Protein AF-A0A1W6QDZ6-F1 (afdb_monomer)

Foldseek 3Di:
DDWDWDWDQDPVRDIDIDTDDDPVDQLLQAALPPRDGHDDDPPDQWDQDPPPRDIDGSVVSSVSSVVVVVVVVVVVVVD

pLDDT: mean 86.92, std 13.98, range [46.56, 98.31]

Organism: Moorena p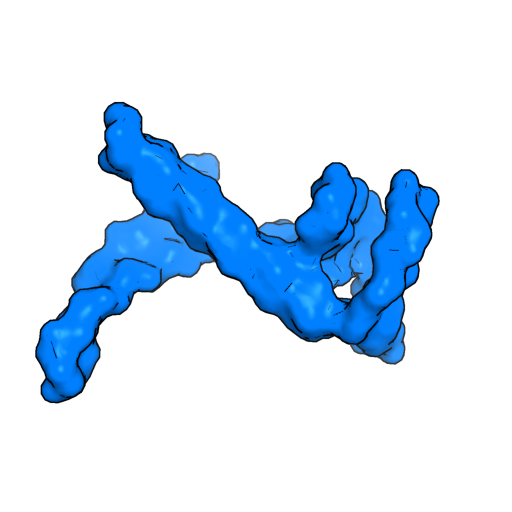roducens (strain JHB) (NCBI:txid1454205)

Secondary structure (DSSP, 8-state):
----EEEEE-TTS-EEEEEPPPTT--TTTB-TTT--B----TT--EEE-TTT--EEEHHHHHHHHHHHHHHHHHHTT--

Structure (mmCIF, N/CA/C/O backbone):
data_AF-A0A1W6QDZ6-F1
#
_entry.id   AF-A0A1W6QDZ6-F1
#
loop_
_atom_site.group_PDB
_atom_site.id
_atom_site.type_symbol
_atom_site.label_atom_id
_atom_site.label_alt_id
_atom_site.label_comp_id
_atom_site.label_asym_id
_atom_site.label_entity_id
_atom_site.label_seq_id
_atom_site.pdbx_PDB_ins_code
_atom_site.Cartn_x
_atom_site.Cartn_y
_atom_site.Cartn_z
_atom_site.occupancy
_atom_site.B_iso_or_equiv
_atom_site.auth_seq_id
_atom_site.auth_comp_id
_atom_site.auth_asym_id
_atom_site.auth_atom_id
_atom_site.pdbx_PDB_model_num
ATOM 1 N N . MET A 1 1 ? 4.211 14.771 -13.314 1.00 46.56 1 MET A N 1
ATOM 2 C CA . MET A 1 1 ? 4.511 13.369 -12.957 1.00 46.56 1 MET A CA 1
ATOM 3 C C . MET A 1 1 ? 5.386 12.773 -14.042 1.00 46.56 1 MET A C 1
ATOM 5 O O . MET A 1 1 ? 4.947 12.704 -15.179 1.00 46.56 1 MET A O 1
ATOM 9 N N . ARG A 1 2 ? 6.634 12.421 -13.730 1.00 52.03 2 ARG A N 1
ATOM 10 C CA . ARG A 1 2 ? 7.489 11.618 -14.612 1.00 52.03 2 ARG A CA 1
ATOM 11 C C . ARG A 1 2 ? 7.876 10.382 -13.820 1.00 52.03 2 ARG A C 1
ATOM 13 O O . ARG A 1 2 ? 8.581 10.505 -12.82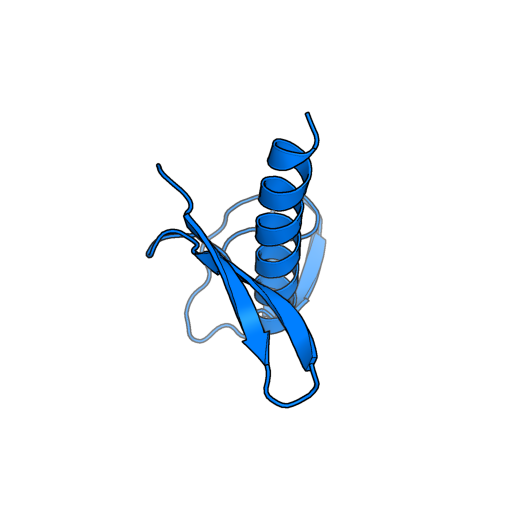5 1.00 52.03 2 ARG A O 1
ATOM 20 N N . PHE A 1 3 ? 7.365 9.231 -14.226 1.00 61.22 3 PHE A N 1
ATOM 21 C CA . PHE A 1 3 ? 7.788 7.953 -13.676 1.00 61.22 3 PHE A CA 1
ATOM 22 C C . PHE A 1 3 ? 9.035 7.515 -14.438 1.00 61.22 3 PHE A C 1
ATOM 24 O O . PHE A 1 3 ? 9.057 7.544 -15.669 1.00 61.22 3 PHE A O 1
ATOM 31 N N . VAL A 1 4 ? 10.098 7.192 -13.709 1.00 65.62 4 VAL A N 1
ATOM 32 C CA . VAL A 1 4 ? 11.361 6.745 -14.298 1.00 65.62 4 VAL A CA 1
ATOM 33 C C . VAL A 1 4 ? 11.363 5.226 -14.267 1.00 65.62 4 VAL A C 1
ATOM 35 O O . VAL A 1 4 ? 11.034 4.633 -13.238 1.00 65.62 4 VAL A O 1
ATOM 38 N N . VAL A 1 5 ? 11.719 4.608 -15.391 1.00 67.94 5 VAL A N 1
ATOM 39 C CA . VAL A 1 5 ? 11.936 3.165 -15.458 1.00 67.94 5 VAL A CA 1
ATOM 40 C C . VAL A 1 5 ? 13.349 2.895 -15.947 1.00 67.94 5 VAL A C 1
ATOM 42 O O . VAL A 1 5 ? 13.696 3.310 -17.055 1.00 67.94 5 VAL A O 1
ATOM 45 N N . ASN A 1 6 ? 14.135 2.201 -15.125 1.00 70.25 6 ASN A N 1
ATOM 46 C CA . ASN A 1 6 ? 15.541 1.890 -15.385 1.00 70.25 6 ASN A CA 1
ATOM 47 C C . ASN A 1 6 ? 15.744 0.374 -15.476 1.00 70.25 6 ASN A C 1
ATOM 49 O O . ASN A 1 6 ? 15.388 -0.354 -14.548 1.00 70.25 6 ASN A O 1
ATOM 53 N N . SER A 1 7 ? 16.362 -0.097 -16.556 1.00 74.25 7 SER A N 1
ATOM 54 C CA . SER A 1 7 ? 16.772 -1.497 -16.701 1.00 74.25 7 SER A CA 1
ATOM 55 C C . SER A 1 7 ? 18.089 -1.729 -15.958 1.00 74.25 7 SER A C 1
ATOM 57 O O . SER A 1 7 ? 19.063 -1.019 -16.199 1.00 74.25 7 SER A O 1
ATOM 59 N N . ASN A 1 8 ? 18.132 -2.716 -15.062 1.00 71.94 8 ASN A N 1
ATOM 60 C CA . ASN A 1 8 ? 19.348 -3.131 -14.362 1.00 71.94 8 ASN A CA 1
ATOM 61 C C . ASN A 1 8 ? 19.636 -4.610 -14.638 1.00 71.94 8 ASN A C 1
ATOM 63 O O . ASN A 1 8 ? 1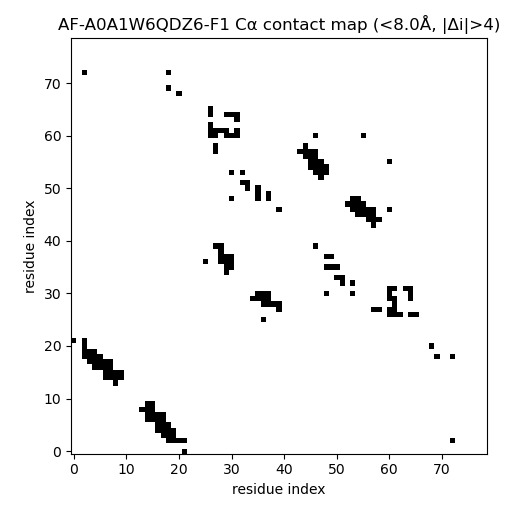8.723 -5.440 -14.653 1.00 71.94 8 ASN A O 1
ATOM 67 N N . ILE A 1 9 ? 20.913 -4.931 -14.855 1.00 72.69 9 ILE A N 1
ATOM 68 C CA . ILE A 1 9 ? 21.394 -6.307 -15.019 1.00 72.69 9 ILE A CA 1
ATOM 69 C C . ILE A 1 9 ? 21.788 -6.823 -13.634 1.00 72.69 9 ILE A C 1
ATOM 71 O O . ILE A 1 9 ? 22.689 -6.273 -13.003 1.00 72.69 9 ILE A O 1
ATOM 75 N N . ASN A 1 10 ? 21.111 -7.868 -13.156 1.00 73.12 10 ASN A N 1
ATOM 76 C CA . ASN A 1 10 ? 21.477 -8.528 -11.903 1.00 73.12 10 ASN A CA 1
ATOM 77 C C . ASN A 1 10 ? 22.664 -9.491 -12.112 1.00 73.12 10 ASN A C 1
ATOM 79 O O . ASN A 1 10 ? 22.844 -9.991 -13.224 1.00 73.12 10 ASN A O 1
ATOM 83 N N . PRO A 1 11 ? 23.432 -9.838 -11.057 1.00 71.62 11 PRO A N 1
ATOM 84 C CA . PRO A 1 11 ? 24.579 -10.757 -11.148 1.00 71.62 11 PRO A CA 1
ATOM 85 C C . PRO A 1 11 ? 24.252 -12.143 -11.733 1.00 71.62 11 PRO A C 1
ATOM 87 O O . PRO A 1 11 ? 25.136 -12.829 -12.232 1.00 71.62 11 PRO A O 1
ATOM 90 N N . SER A 1 12 ? 22.978 -12.547 -11.697 1.00 78.31 12 SER A N 1
ATOM 91 C CA . SER A 1 12 ? 22.439 -13.776 -12.293 1.00 78.31 12 SER A CA 1
ATOM 92 C C . SER A 1 12 ? 22.149 -13.680 -13.800 1.00 78.31 12 SER A C 1
ATOM 94 O O . SER A 1 12 ? 21.603 -14.621 -14.369 1.00 78.31 12 SER A O 1
ATOM 96 N N . GLY A 1 13 ? 22.440 -12.546 -14.447 1.00 76.12 13 GLY A N 1
ATOM 97 C CA . GLY A 1 13 ? 22.141 -12.305 -15.864 1.00 76.12 13 GLY A CA 1
ATOM 98 C C . GLY A 1 13 ? 20.664 -12.021 -16.164 1.00 76.12 13 GLY A C 1
ATOM 99 O O . GLY A 1 13 ? 20.275 -11.946 -17.326 1.00 76.12 13 GLY A O 1
ATOM 100 N N . THR A 1 14 ? 19.826 -11.848 -15.137 1.00 78.81 14 THR A N 1
ATOM 101 C CA . THR A 1 14 ? 18.412 -11.495 -15.302 1.00 78.81 14 THR A CA 1
ATOM 102 C C . THR A 1 14 ? 18.244 -9.983 -15.433 1.00 78.81 14 THR A C 1
ATOM 104 O O . THR A 1 14 ? 18.750 -9.211 -14.613 1.00 78.81 14 THR A O 1
ATOM 107 N N . VAL A 1 15 ? 17.504 -9.559 -16.460 1.00 79.31 15 VAL A N 1
ATOM 108 C CA . VAL A 1 15 ? 17.110 -8.157 -16.647 1.00 79.31 15 VAL A CA 1
ATOM 109 C C . VAL A 1 15 ? 15.915 -7.867 -15.747 1.00 79.31 15 VAL A C 1
ATOM 111 O O . VAL A 1 15 ? 14.900 -8.558 -15.816 1.00 79.31 15 VAL A O 1
ATOM 114 N N . ALA A 1 16 ? 16.037 -6.846 -14.903 1.00 80.50 16 ALA A N 1
ATOM 115 C CA . ALA A 1 16 ? 14.938 -6.332 -14.100 1.0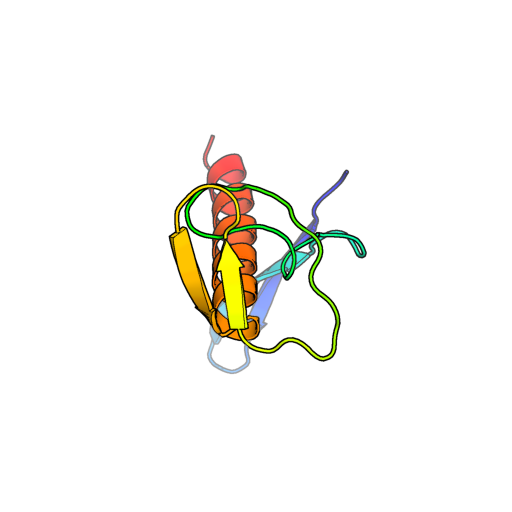0 80.50 16 ALA A CA 1
ATOM 116 C C . ALA A 1 16 ? 14.700 -4.857 -14.427 1.00 80.50 16 ALA A C 1
ATOM 118 O O . ALA A 1 16 ? 15.644 -4.076 -14.562 1.00 80.50 16 ALA A O 1
ATOM 119 N N . GLU A 1 17 ? 13.433 -4.469 -14.530 1.00 82.31 17 GLU A N 1
ATOM 120 C CA . GLU A 1 17 ? 13.039 -3.070 -14.663 1.00 82.31 17 GLU A CA 1
ATOM 121 C C . GLU A 1 17 ? 12.659 -2.506 -13.295 1.00 82.31 17 GLU A C 1
ATOM 123 O O . GLU A 1 17 ? 11.803 -3.045 -12.592 1.00 82.31 17 GLU A O 1
ATOM 128 N N . LEU A 1 18 ? 13.307 -1.408 -12.912 1.00 84.19 18 LEU A N 1
ATOM 129 C CA . LEU A 1 18 ? 12.967 -0.649 -11.716 1.00 84.19 18 LEU A CA 1
ATOM 130 C C . LEU A 1 18 ? 11.993 0.453 -12.086 1.00 84.19 18 LEU A C 1
ATOM 132 O O . LEU A 1 18 ? 12.333 1.309 -12.895 1.00 84.19 18 LEU A O 1
ATOM 136 N N . VAL A 1 19 ? 10.824 0.453 -11.454 1.00 86.19 19 VAL A N 1
ATOM 137 C CA . VAL A 1 19 ? 9.783 1.465 -11.638 1.00 86.19 19 VAL A CA 1
ATOM 138 C C . VAL A 1 19 ? 9.678 2.303 -10.368 1.00 86.19 19 VAL A C 1
ATOM 140 O O . VAL A 1 19 ? 9.416 1.768 -9.291 1.00 86.19 19 VAL A O 1
ATOM 143 N N . PHE A 1 20 ? 9.861 3.618 -10.487 1.00 87.25 20 PHE A N 1
ATOM 144 C CA . PHE A 1 20 ? 9.752 4.533 -9.349 1.00 87.25 20 PHE A CA 1
ATOM 145 C C . PHE A 1 20 ? 8.340 5.110 -9.239 1.00 87.25 20 PHE A C 1
ATOM 147 O O . PHE A 1 20 ? 7.866 5.772 -10.162 1.00 87.25 20 PHE A O 1
ATOM 154 N N . ALA A 1 21 ? 7.686 4.882 -8.099 1.00 87.88 21 ALA A N 1
ATOM 155 C CA . ALA A 1 21 ? 6.445 5.559 -7.731 1.00 87.88 21 ALA A CA 1
ATOM 156 C C . ALA A 1 21 ? 6.731 6.914 -7.064 1.00 87.88 21 ALA A C 1
ATOM 158 O O . ALA A 1 21 ? 7.803 7.123 -6.495 1.00 87.88 21 ALA A O 1
ATOM 159 N N . ASP A 1 22 ? 5.760 7.828 -7.115 1.00 88.50 22 ASP A N 1
ATOM 160 C CA . ASP A 1 22 ? 5.836 9.084 -6.363 1.00 88.50 22 ASP A CA 1
ATOM 161 C C . ASP A 1 22 ? 5.876 8.816 -4.848 1.00 88.50 22 ASP A C 1
ATOM 163 O O . ASP A 1 22 ? 5.268 7.859 -4.360 1.00 88.50 22 ASP A O 1
ATOM 167 N N . ARG A 1 23 ? 6.560 9.687 -4.093 1.00 88.00 23 ARG A N 1
ATOM 168 C CA . ARG A 1 23 ? 6.689 9.577 -2.631 1.00 88.00 23 ARG A CA 1
ATOM 169 C C . ARG A 1 23 ? 5.335 9.472 -1.923 1.00 88.00 23 ARG A C 1
ATOM 171 O O . ARG A 1 23 ? 5.249 8.817 -0.887 1.00 88.00 23 ARG A O 1
ATOM 178 N N . PHE A 1 24 ? 4.303 10.121 -2.452 1.00 90.19 24 PHE A N 1
ATOM 179 C CA . PHE A 1 24 ? 2.968 10.167 -1.862 1.00 90.19 24 PHE A CA 1
ATOM 180 C C . PHE A 1 24 ? 1.977 9.223 -2.549 1.00 90.19 24 PHE A C 1
ATOM 182 O O . PHE A 1 24 ? 0.768 9.393 -2.397 1.00 90.19 24 PHE A O 1
ATOM 189 N N . TYR A 1 25 ? 2.462 8.212 -3.280 1.00 92.38 25 TYR A N 1
ATOM 190 C CA . TYR A 1 25 ? 1.606 7.181 -3.857 1.00 92.38 25 TYR A CA 1
ATOM 191 C C . TYR A 1 25 ? 0.814 6.448 -2.751 1.00 92.38 25 TYR A C 1
ATOM 193 O O . TYR A 1 25 ? 1.422 5.824 -1.875 1.00 92.38 25 TYR A O 1
ATOM 201 N N . PRO A 1 26 ? -0.533 6.494 -2.759 1.00 95.69 26 PRO A N 1
ATOM 202 C CA . PRO A 1 26 ? -1.363 6.016 -1.653 1.00 95.69 26 PRO A CA 1
ATOM 203 C C . PRO A 1 26 ? -1.558 4.487 -1.669 1.00 95.69 26 PRO A C 1
ATOM 205 O O . PRO A 1 26 ? -2.684 3.994 -1.604 1.00 95.69 26 PRO A O 1
ATOM 208 N N . SER A 1 27 ? -0.476 3.709 -1.737 1.00 96.06 27 SER A N 1
ATOM 209 C CA . SER A 1 27 ? -0.531 2.245 -1.889 1.00 96.06 27 SER A CA 1
ATOM 210 C C . SER A 1 27 ? -1.273 1.534 -0.753 1.00 96.06 27 SER A C 1
ATOM 212 O O . SER A 1 27 ? -2.019 0.598 -1.012 1.00 96.06 27 SER A O 1
ATOM 214 N N . THR A 1 28 ? -1.120 1.987 0.493 1.00 96.75 28 THR A N 1
ATOM 215 C CA . THR A 1 28 ? -1.792 1.405 1.671 1.00 96.75 28 THR A CA 1
ATOM 216 C C . THR A 1 28 ? -3.230 1.880 1.856 1.00 96.75 28 THR A C 1
ATOM 218 O O . THR A 1 28 ? -3.966 1.284 2.634 1.00 96.75 28 THR A O 1
ATOM 221 N N . LYS A 1 29 ? -3.619 2.954 1.164 1.00 97.56 29 LYS A N 1
ATOM 222 C CA . LYS A 1 29 ? -4.931 3.606 1.281 1.00 97.56 29 LYS A CA 1
ATOM 223 C C . LYS A 1 29 ? -5.875 3.269 0.129 1.00 97.56 29 LYS A C 1
ATOM 225 O O . LYS A 1 29 ? -7.078 3.453 0.259 1.00 97.56 29 LYS A O 1
ATOM 230 N N . THR A 1 30 ? -5.330 2.811 -0.995 1.00 98.12 30 THR A N 1
ATOM 231 C CA . THR A 1 30 ? -6.091 2.455 -2.198 1.00 98.12 30 THR A CA 1
ATOM 232 C C . THR A 1 30 ? -6.570 1.012 -2.096 1.00 98.12 30 THR A C 1
ATOM 234 O O . THR A 1 30 ? -5.791 0.131 -1.748 1.00 98.12 30 THR A O 1
ATOM 237 N N . CYS A 1 31 ? -7.822 0.726 -2.423 1.00 98.31 31 CYS A N 1
ATOM 238 C CA . CYS A 1 31 ? -8.322 -0.636 -2.517 1.00 98.31 31 CYS A CA 1
ATOM 239 C C . CYS A 1 31 ? -7.813 -1.285 -3.805 1.00 98.31 31 CYS A C 1
ATOM 241 O O . CYS A 1 31 ? -8.091 -0.805 -4.902 1.00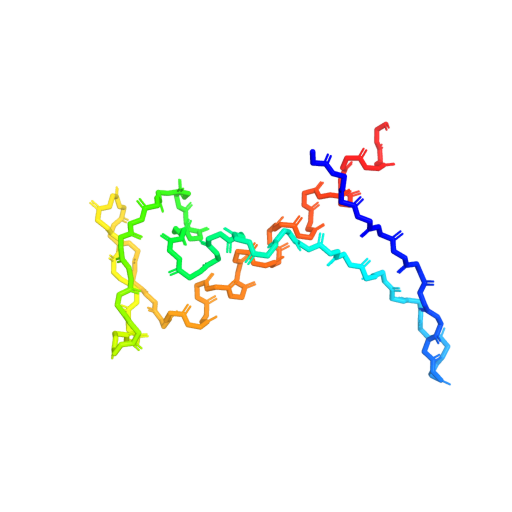 98.31 31 CYS A O 1
ATOM 243 N N . SER A 1 32 ? -7.107 -2.405 -3.678 1.00 98.00 32 SER A N 1
ATOM 244 C CA . SER A 1 32 ? -6.590 -3.159 -4.828 1.00 98.00 32 SER A CA 1
ATOM 245 C C . SER A 1 32 ? -7.673 -3.843 -5.673 1.00 98.00 32 SER A C 1
ATOM 247 O O . SER A 1 32 ? -7.391 -4.237 -6.804 1.00 98.00 32 SER A O 1
ATOM 249 N N . SER A 1 33 ? -8.900 -3.956 -5.152 1.00 97.81 33 SER A N 1
ATOM 250 C CA . SER A 1 33 ? -10.052 -4.525 -5.860 1.00 97.81 33 SER A CA 1
ATOM 251 C C . SER A 1 33 ? -10.794 -3.479 -6.703 1.00 97.81 33 SER A C 1
ATOM 253 O O . SER A 1 33 ? -10.997 -3.680 -7.898 1.00 97.81 33 SER A O 1
ATOM 255 N N . CYS A 1 34 ? -11.163 -2.338 -6.106 1.00 97.50 34 CYS A N 1
ATOM 256 C CA . CYS A 1 34 ? -12.035 -1.344 -6.749 1.00 97.50 34 CYS A CA 1
ATOM 257 C C . CYS A 1 34 ? -11.395 0.035 -6.987 1.00 97.50 34 CYS A C 1
ATOM 259 O O . CYS A 1 34 ? -11.995 0.877 -7.649 1.00 97.50 34 CYS A O 1
ATOM 261 N N . GLY A 1 35 ? -10.202 0.299 -6.445 1.00 97.06 35 GLY A N 1
ATOM 262 C CA . GLY A 1 35 ? -9.511 1.587 -6.571 1.00 97.06 35 GLY A CA 1
ATOM 263 C C . GLY A 1 35 ? -9.980 2.689 -5.611 1.00 97.06 35 GLY A C 1
ATOM 264 O O . GLY A 1 35 ? -9.428 3.786 -5.649 1.00 97.06 35 GLY A O 1
ATOM 265 N N . HIS A 1 36 ? -10.958 2.426 -4.736 1.00 98.00 36 HIS A N 1
ATOM 266 C CA . HIS A 1 36 ? -11.394 3.387 -3.717 1.00 98.00 36 HIS A CA 1
ATOM 267 C C . HIS A 1 36 ? -10.243 3.767 -2.772 1.00 98.00 36 HIS A C 1
ATOM 269 O O . HIS A 1 36 ? -9.481 2.898 -2.356 1.00 98.00 36 HIS A O 1
ATOM 275 N N . VAL A 1 37 ? -10.115 5.048 -2.418 1.00 97.75 37 VAL A N 1
ATOM 276 C CA . VAL A 1 37 ? -9.079 5.537 -1.498 1.00 97.75 37 VAL A CA 1
ATOM 277 C C . VAL A 1 37 ? -9.724 5.940 -0.181 1.00 97.75 37 VAL A C 1
ATOM 279 O O . VAL A 1 37 ? -10.547 6.850 -0.157 1.00 97.75 37 VAL A O 1
ATOM 282 N N . GLN A 1 38 ? -9.284 5.316 0.907 1.00 97.25 38 GLN A N 1
ATOM 283 C CA . GLN A 1 38 ? -9.790 5.559 2.258 1.00 97.25 38 GLN A CA 1
ATOM 284 C C . GLN A 1 38 ? -8.658 5.878 3.240 1.00 97.25 38 GLN A C 1
ATOM 286 O O . GLN A 1 38 ? -7.469 5.798 2.911 1.00 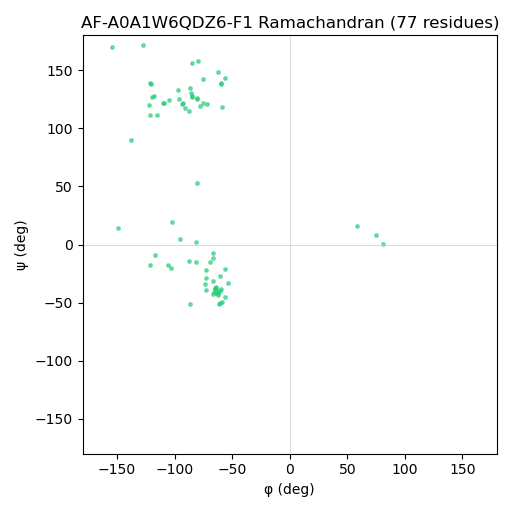97.25 38 GLN A O 1
ATOM 291 N N . GLN A 1 39 ? -9.002 6.277 4.464 1.00 96.88 39 GLN A N 1
ATOM 292 C CA . GLN A 1 39 ? -7.986 6.448 5.500 1.00 96.88 39 GLN A CA 1
ATOM 293 C C . GLN A 1 39 ? -7.529 5.091 6.028 1.00 96.88 39 GLN A C 1
ATOM 295 O O . GLN A 1 39 ? -8.316 4.168 6.174 1.00 96.88 39 GLN A O 1
ATOM 300 N N . MET A 1 40 ? -6.232 4.990 6.316 1.00 95.94 40 MET A N 1
ATOM 301 C CA . MET A 1 40 ? -5.619 3.769 6.830 1.00 95.94 40 MET A CA 1
ATOM 302 C C . MET A 1 40 ? -4.631 4.130 7.947 1.00 95.94 40 MET A C 1
ATOM 304 O O . MET A 1 40 ? -3.464 4.435 7.666 1.00 95.94 40 MET A O 1
ATOM 308 N N . PRO A 1 41 ? -5.083 4.189 9.211 1.00 95.44 41 PRO A N 1
ATOM 309 C CA . PRO A 1 41 ? -4.220 4.415 10.364 1.00 95.44 41 PRO A CA 1
ATOM 310 C C . PRO A 1 41 ? -3.091 3.381 10.457 1.00 95.44 41 PRO A C 1
ATOM 312 O O . PRO A 1 41 ? -3.281 2.193 10.216 1.00 95.44 41 PRO A O 1
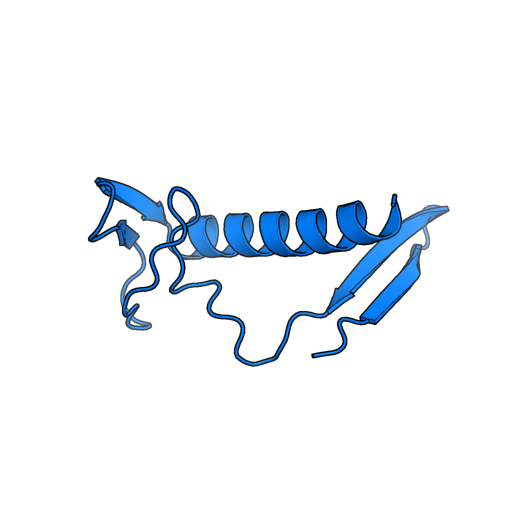ATOM 315 N N . LEU A 1 42 ? -1.898 3.810 10.884 1.00 92.06 42 LEU A N 1
ATOM 316 C CA . LEU A 1 42 ? -0.713 2.934 10.930 1.00 92.06 42 LEU A CA 1
ATOM 317 C C . LEU A 1 42 ? -0.874 1.714 11.852 1.00 92.06 42 LEU A C 1
ATOM 319 O O . LEU A 1 42 ? -0.233 0.688 11.618 1.00 92.06 42 LEU A O 1
ATOM 323 N N . LYS A 1 43 ? -1.725 1.824 12.878 1.00 95.75 43 LYS A N 1
ATOM 324 C CA . LYS A 1 43 ? -2.043 0.739 13.817 1.00 95.75 43 LYS A CA 1
ATOM 325 C C . LYS A 1 43 ? -2.928 -0.350 13.204 1.00 95.75 43 LYS A C 1
ATOM 327 O O . LYS A 1 43 ? -2.952 -1.466 13.710 1.00 95.75 43 LYS A O 1
ATOM 332 N N . GLU A 1 44 ? -3.654 -0.035 12.138 1.00 95.31 44 GLU A N 1
ATOM 333 C CA . GLU A 1 44 ? -4.571 -0.973 11.507 1.00 95.31 44 GLU A CA 1
ATOM 334 C C . GLU A 1 44 ? -3.803 -1.854 10.524 1.00 95.31 44 GLU A C 1
ATOM 336 O O . GLU A 1 44 ? -3.034 -1.377 9.683 1.00 95.31 44 GLU A O 1
ATOM 341 N N . ARG A 1 45 ? -3.964 -3.167 10.690 1.00 97.19 45 ARG A N 1
ATOM 342 C CA . ARG A 1 45 ? -3.262 -4.203 9.919 1.00 97.19 45 ARG A CA 1
ATOM 343 C C . ARG A 1 45 ? -4.169 -4.881 8.896 1.00 97.19 45 ARG A C 1
ATOM 345 O O . ARG A 1 45 ? -3.662 -5.484 7.960 1.00 97.19 45 ARG A O 1
ATOM 352 N N . VAL A 1 46 ? -5.483 -4.745 9.050 1.00 97.94 46 VAL A N 1
ATOM 353 C CA . VAL A 1 46 ? -6.492 -5.254 8.119 1.00 97.94 46 VAL A CA 1
ATOM 354 C C . VAL A 1 46 ? -7.037 -4.075 7.332 1.00 97.94 46 VAL A C 1
ATOM 356 O O . VAL A 1 46 ? -7.470 -3.095 7.925 1.00 97.94 46 VAL A O 1
ATOM 359 N N . PHE A 1 47 ? -6.969 -4.162 6.011 1.00 98.12 47 PHE A N 1
ATOM 360 C CA . PHE A 1 47 ? -7.642 -3.251 5.102 1.00 98.12 47 PHE A CA 1
ATOM 361 C C . PHE A 1 47 ? -9.050 -3.789 4.851 1.00 98.12 47 PHE A C 1
ATOM 363 O O . PHE A 1 47 ? -9.183 -4.871 4.282 1.00 98.12 47 PHE A O 1
ATOM 370 N N . ASP A 1 48 ? -10.067 -3.050 5.282 1.00 98.12 48 ASP A N 1
ATOM 371 C CA . ASP A 1 48 ? -11.484 -3.347 5.056 1.00 98.12 48 ASP A CA 1
ATOM 372 C C . ASP A 1 48 ? -12.076 -2.240 4.181 1.00 98.12 48 ASP A C 1
ATOM 374 O O . ASP A 1 48 ? -12.095 -1.074 4.579 1.00 98.12 48 ASP A O 1
ATOM 378 N N . CYS A 1 49 ? -12.440 -2.572 2.944 1.00 98.12 49 CYS A N 1
ATOM 379 C CA . CYS A 1 49 ? -12.806 -1.573 1.955 1.00 98.12 49 CYS A CA 1
ATOM 380 C C . CYS A 1 49 ? -14.220 -1.026 2.167 1.00 98.12 49 CYS A C 1
ATOM 382 O O . CYS A 1 49 ? -15.196 -1.732 1.931 1.00 98.12 49 CYS A O 1
ATOM 384 N N . GLU A 1 50 ? -14.326 0.285 2.394 1.00 97.44 50 GLU A N 1
ATOM 385 C CA . GLU A 1 50 ? -15.599 1.000 2.605 1.00 97.44 50 GLU A CA 1
ATOM 386 C C . GLU A 1 50 ? -16.525 1.036 1.365 1.00 97.44 50 GLU A C 1
ATOM 388 O O . GLU A 1 50 ? -17.655 1.513 1.446 1.00 97.44 50 GLU A O 1
ATOM 393 N N . ALA A 1 51 ? -16.055 0.561 0.203 1.00 98.06 51 ALA A N 1
ATOM 394 C CA . ALA A 1 51 ? -16.757 0.683 -1.079 1.00 98.06 51 ALA A CA 1
ATOM 395 C C . ALA A 1 51 ? -17.083 -0.644 -1.786 1.00 98.06 51 ALA A C 1
ATOM 397 O O . ALA A 1 51 ? -17.870 -0.633 -2.731 1.00 98.06 51 ALA A O 1
ATOM 398 N N . CYS A 1 52 ? -16.442 -1.763 -1.428 1.0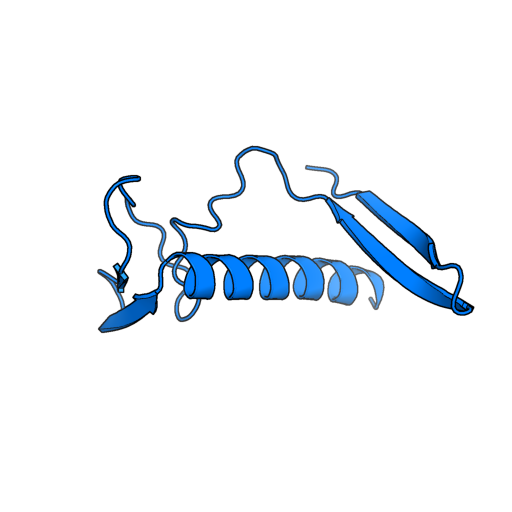0 97.31 52 CYS A N 1
ATOM 399 C CA . CYS A 1 52 ? -16.633 -3.032 -2.153 1.00 97.31 52 CYS A CA 1
ATOM 400 C C . CYS A 1 52 ? -16.480 -4.298 -1.299 1.00 97.31 52 CYS A C 1
ATOM 402 O O . CYS A 1 52 ? -16.299 -5.377 -1.862 1.00 97.31 52 CYS A O 1
ATOM 404 N N . ASP A 1 53 ? -16.483 -4.162 0.030 1.00 96.00 53 ASP A N 1
ATOM 405 C CA . ASP A 1 53 ? -16.387 -5.271 0.994 1.00 96.00 53 ASP A CA 1
ATOM 406 C C . ASP A 1 53 ? -15.116 -6.137 0.856 1.00 96.00 53 ASP A C 1
ATOM 408 O O . ASP A 1 53 ? -15.028 -7.254 1.368 1.00 96.00 53 ASP A O 1
ATOM 412 N N . TYR A 1 54 ? -14.097 -5.640 0.146 1.00 98.06 54 TYR A N 1
ATOM 413 C CA . TYR A 1 54 ? -12.803 -6.304 0.044 1.00 98.06 54 TYR A CA 1
ATOM 414 C C . TYR A 1 54 ? -12.044 -6.199 1.368 1.00 98.06 54 TYR A C 1
ATOM 416 O O . TYR A 1 54 ? -11.704 -5.097 1.800 1.00 98.06 54 TYR A O 1
ATOM 424 N N . ILE A 1 55 ? -11.711 -7.351 1.952 1.00 98.12 55 ILE A N 1
ATOM 425 C CA . ILE A 1 55 ? -10.964 -7.455 3.207 1.00 98.12 55 ILE A CA 1
ATOM 426 C C . ILE A 1 55 ? -9.658 -8.213 2.963 1.00 98.12 55 ILE A C 1
ATOM 428 O O . ILE A 1 55 ? -9.661 -9.329 2.441 1.00 98.12 55 ILE A O 1
ATOM 432 N N . ALA A 1 56 ? -8.532 -7.627 3.366 1.00 97.94 56 ALA A N 1
ATOM 433 C CA . ALA A 1 56 ? -7.220 -8.268 3.289 1.00 97.94 56 ALA A CA 1
ATOM 434 C C . ALA A 1 56 ? -6.245 -7.714 4.335 1.00 97.94 56 ALA A C 1
ATOM 436 O O . ALA A 1 56 ? -6.489 -6.682 4.952 1.00 97.94 56 ALA A O 1
ATOM 437 N N . ASP A 1 57 ? -5.089 -8.359 4.501 1.00 98.25 57 ASP A N 1
ATOM 438 C CA . ASP A 1 57 ? -3.962 -7.715 5.182 1.00 98.25 57 ASP A CA 1
ATOM 439 C C . ASP A 1 57 ? -3.550 -6.437 4.420 1.00 98.25 57 ASP A C 1
ATOM 441 O O . ASP A 1 57 ? -3.515 -6.394 3.184 1.00 98.25 57 ASP A O 1
ATOM 445 N N . ARG A 1 58 ? -3.250 -5.370 5.162 1.00 97.81 58 ARG A N 1
ATOM 446 C CA . ARG A 1 58 ? -2.898 -4.057 4.611 1.00 97.81 58 ARG A CA 1
ATOM 447 C C . ARG A 1 58 ? -1.651 -4.112 3.732 1.00 97.81 58 ARG A C 1
ATOM 449 O O . ARG A 1 58 ? -1.606 -3.438 2.701 1.00 97.81 58 ARG A O 1
ATOM 456 N N . ASP A 1 59 ? -0.644 -4.880 4.137 1.00 97.25 59 ASP A N 1
ATOM 457 C CA . ASP A 1 59 ? 0.620 -4.989 3.415 1.00 97.25 59 ASP A CA 1
ATOM 458 C C . ASP A 1 59 ? 0.408 -5.824 2.132 1.00 97.25 59 ASP A C 1
ATOM 460 O O . ASP A 1 59 ? 0.948 -5.479 1.075 1.00 97.25 59 ASP A O 1
ATOM 464 N N . LEU A 1 60 ? -0.483 -6.830 2.166 1.00 98.12 60 LEU A N 1
ATOM 465 C CA . LEU A 1 60 ? -0.951 -7.532 0.962 1.00 98.12 60 LEU A CA 1
ATOM 466 C C . LEU A 1 60 ? -1.664 -6.574 -0.007 1.00 98.12 60 LEU A C 1
ATOM 468 O O . LEU A 1 60 ? -1.282 -6.506 -1.177 1.00 98.12 60 LEU A O 1
ATOM 472 N N . ASN A 1 61 ? -2.637 -5.790 0.464 1.00 98.12 61 ASN A N 1
ATOM 473 C CA . ASN A 1 61 ? -3.330 -4.794 -0.360 1.00 98.12 61 ASN A CA 1
ATOM 474 C C . ASN A 1 61 ? -2.343 -3.795 -1.002 1.00 98.12 61 ASN A C 1
ATOM 476 O O . ASN A 1 61 ? -2.383 -3.555 -2.211 1.00 98.12 61 ASN A O 1
ATOM 480 N N . ALA A 1 62 ? -1.385 -3.285 -0.222 1.00 97.50 62 ALA A N 1
ATOM 481 C CA . ALA A 1 62 ? -0.356 -2.376 -0.718 1.00 97.50 62 ALA A CA 1
ATOM 482 C C . ALA A 1 62 ? 0.554 -3.019 -1.780 1.00 97.50 62 ALA A C 1
ATOM 484 O O . ALA A 1 62 ? 0.886 -2.371 -2.776 1.00 97.50 62 ALA A O 1
ATOM 485 N N . SER A 1 63 ? 0.925 -4.294 -1.613 1.00 97.75 63 SER A N 1
ATOM 486 C CA . SER A 1 63 ? 1.742 -5.028 -2.589 1.00 97.75 63 SER A CA 1
ATOM 487 C C . SER A 1 63 ? 1.021 -5.231 -3.928 1.00 97.75 63 SER A C 1
ATOM 489 O O . SER A 1 63 ? 1.627 -5.081 -4.993 1.00 97.75 63 SER A O 1
ATOM 491 N N . LEU A 1 64 ? -0.293 -5.483 -3.893 1.00 97.69 64 LEU A N 1
ATOM 492 C CA . LEU A 1 64 ? -1.126 -5.594 -5.090 1.00 97.69 64 LEU A CA 1
ATOM 493 C C . LEU A 1 64 ? -1.217 -4.252 -5.820 1.00 97.69 64 LEU A C 1
ATOM 495 O O . LEU A 1 64 ? -1.071 -4.207 -7.042 1.00 97.69 64 LEU A O 1
ATOM 499 N N . ASN A 1 65 ? -1.357 -3.148 -5.084 1.00 97.06 65 ASN A N 1
ATOM 500 C CA . ASN A 1 65 ? -1.324 -1.807 -5.666 1.00 97.06 65 ASN A CA 1
ATOM 501 C C . ASN A 1 65 ? 0.037 -1.462 -6.277 1.00 97.06 65 ASN A C 1
ATOM 503 O O . ASN A 1 65 ? 0.085 -0.843 -7.340 1.00 97.06 65 ASN A O 1
ATOM 507 N N . ALA A 1 66 ? 1.146 -1.869 -5.653 1.00 94.88 66 ALA A N 1
ATOM 508 C CA . ALA A 1 66 ? 2.485 -1.691 -6.217 1.00 94.88 66 ALA A CA 1
ATOM 509 C C . ALA A 1 66 ? 2.667 -2.498 -7.516 1.00 94.88 66 ALA A C 1
ATOM 511 O O . ALA A 1 66 ? 3.184 -1.976 -8.504 1.00 94.88 66 ALA A O 1
ATOM 512 N N . ARG A 1 67 ? 2.173 -3.744 -7.552 1.00 94.44 67 ARG A N 1
ATOM 513 C CA . ARG A 1 67 ? 2.161 -4.591 -8.757 1.00 94.44 67 ARG A CA 1
ATOM 514 C C . ARG A 1 67 ? 1.312 -3.992 -9.880 1.00 94.44 67 ARG A C 1
ATOM 516 O O . ARG A 1 67 ? 1.700 -4.043 -11.044 1.00 94.44 67 ARG A O 1
ATOM 523 N N . THR A 1 68 ? 0.135 -3.465 -9.558 1.00 93.25 68 THR A N 1
ATOM 524 C CA . THR A 1 68 ? -0.746 -2.841 -10.555 1.00 93.25 68 THR A CA 1
ATOM 525 C C . THR A 1 68 ? -0.120 -1.568 -11.113 1.00 93.25 68 THR A C 1
ATOM 527 O O . THR A 1 68 ? -0.126 -1.381 -12.329 1.00 93.25 68 THR A O 1
ATOM 530 N N . PHE A 1 69 ? 0.484 -0.748 -10.251 1.00 91.38 69 PHE A N 1
ATOM 531 C CA . PHE A 1 69 ? 1.204 0.458 -10.646 1.00 91.38 69 PHE A CA 1
ATOM 532 C C . PHE A 1 69 ? 2.353 0.158 -11.615 1.00 91.38 69 PHE A C 1
ATOM 534 O O . PHE A 1 69 ? 2.429 0.762 -12.685 1.00 91.38 69 PHE A O 1
ATOM 541 N N . SER A 1 70 ? 3.207 -0.822 -11.291 1.00 89.62 70 SER A N 1
ATOM 542 C CA . SER A 1 70 ? 4.300 -1.216 -12.186 1.00 89.62 70 SER A CA 1
ATOM 543 C C . SER A 1 70 ? 3.777 -1.760 -13.515 1.00 89.62 70 SER A C 1
ATOM 545 O O . SER A 1 70 ? 4.269 -1.378 -14.573 1.00 89.62 70 SER A O 1
ATOM 547 N N . ARG A 1 71 ? 2.721 -2.583 -13.492 1.00 87.81 71 ARG A N 1
ATOM 548 C CA . ARG A 1 71 ? 2.111 -3.133 -14.710 1.00 87.81 71 ARG A CA 1
ATOM 549 C C . ARG A 1 71 ? 1.500 -2.061 -15.617 1.00 87.81 71 ARG A C 1
ATOM 551 O O . ARG A 1 71 ? 1.567 -2.225 -16.832 1.00 87.81 71 ARG A O 1
ATOM 558 N N . GLY A 1 72 ? 0.896 -1.010 -15.059 1.00 84.88 72 GLY A N 1
ATOM 559 C CA . GLY A 1 72 ? 0.342 0.104 -15.839 1.00 84.88 72 GLY A CA 1
ATOM 560 C C . GLY A 1 72 ? 1.422 0.807 -16.659 1.00 84.88 72 GLY A C 1
ATOM 561 O O . GLY A 1 72 ? 1.320 0.888 -17.877 1.00 84.88 72 GLY A O 1
ATOM 562 N N . LEU A 1 73 ? 2.527 1.171 -16.010 1.00 77.12 73 LEU A N 1
ATOM 563 C CA . LEU A 1 73 ? 3.634 1.879 -16.661 1.00 77.12 73 LEU A CA 1
ATOM 564 C C . LEU A 1 73 ? 4.372 1.039 -17.711 1.00 77.12 73 LEU A C 1
ATOM 566 O O . LEU A 1 73 ? 4.861 1.581 -18.701 1.00 77.12 73 LEU A O 1
ATOM 570 N N . LEU A 1 74 ? 4.449 -0.281 -17.519 1.00 67.75 74 LEU A N 1
ATOM 571 C CA . LEU A 1 74 ? 5.021 -1.187 -18.520 1.00 67.75 74 LEU A CA 1
ATOM 572 C C . LEU A 1 74 ? 4.101 -1.375 -19.735 1.00 67.75 74 LEU A C 1
ATOM 574 O O . LEU A 1 74 ? 4.594 -1.605 -20.835 1.00 67.75 74 LEU A O 1
ATOM 578 N N . ARG A 1 75 ? 2.777 -1.264 -19.562 1.00 66.19 75 ARG A N 1
ATOM 579 C CA . ARG A 1 75 ? 1.821 -1.304 -20.680 1.00 66.19 75 ARG A CA 1
ATOM 580 C C . ARG A 1 75 ? 1.857 -0.029 -21.515 1.00 66.19 75 ARG A C 1
ATOM 582 O O . ARG A 1 75 ? 1.835 -0.137 -22.734 1.00 66.19 75 ARG A O 1
ATOM 589 N N . ASP A 1 76 ? 2.002 1.133 -20.884 1.00 61.38 76 ASP A N 1
ATOM 590 C CA . ASP A 1 76 ? 2.076 2.429 -21.578 1.00 61.38 76 ASP A CA 1
ATOM 591 C C . ASP A 1 76 ? 3.348 2.590 -22.441 1.00 61.38 76 ASP A C 1
ATOM 593 O O . ASP A 1 76 ? 3.445 3.510 -23.246 1.00 61.38 76 ASP A O 1
ATOM 597 N N . ARG A 1 77 ? 4.340 1.699 -22.292 1.00 57.66 77 ARG A N 1
ATOM 598 C CA . ARG A 1 77 ? 5.531 1.609 -23.162 1.00 57.66 77 ARG A CA 1
ATOM 599 C C . ARG A 1 77 ? 5.341 0.733 -24.400 1.00 57.66 77 ARG A C 1
ATOM 601 O O . ARG A 1 77 ? 6.202 0.745 -25.275 1.00 57.66 77 ARG A O 1
ATOM 608 N N . LEU A 1 78 ? 4.286 -0.077 -24.437 1.00 57.12 78 LEU A N 1
ATOM 609 C CA . LEU A 1 78 ? 4.010 -1.022 -25.522 1.00 57.12 78 LEU A CA 1
ATOM 610 C C . LEU A 1 78 ? 3.046 -0.446 -26.577 1.00 57.12 78 LEU A C 1
ATOM 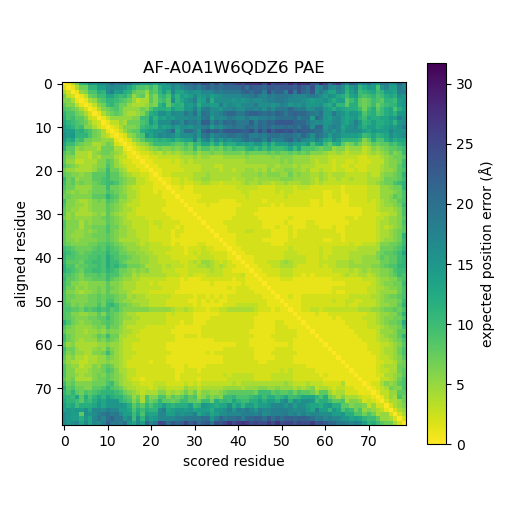612 O O . LEU A 1 78 ? 2.665 -1.177 -27.492 1.00 57.12 78 LEU A O 1
ATOM 616 N N . CYS A 1 79 ? 2.661 0.829 -26.457 1.00 46.75 79 CYS A N 1
ATOM 617 C CA . CYS A 1 79 ? 1.896 1.587 -27.450 1.00 46.75 79 CYS A CA 1
ATOM 618 C C . CYS A 1 79 ? 2.729 2.706 -28.081 1.00 46.75 79 CYS A C 1
ATOM 620 O O . CYS A 1 79 ? 3.552 3.310 -27.354 1.00 46.75 79 CYS A O 1
#

Sequence (79 aa):
MRFVVNSNINPSGTVAELVFADRFYPSTKTCSSCGHVQQMPLKERVFDCEACDYIADRDLNASLNARTFSRGLLRDRLC

Radius of gyration: 14.88 Å; Cα contacts (8 Å, |Δi|>4): 97; chains: 1; bounding box: 41×27×41 Å

Solvent-accessible surface area (backbone atoms only — not comparable to full-atom values): 4957 Å² total; per-residue (Å²): 140,83,73,54,74,47,82,44,79,43,99,85,72,47,81,43,76,46,69,53,75,64,95,79,60,57,34,68,30,32,37,64,87,80,63,54,73,55,91,64,60,88,89,59,58,65,38,69,40,96,84,74,77,50,70,43,50,26,68,58,34,21,51,50,35,51,54,50,52,49,52,51,62,60,51,66,68,76,107

Mean predicted aligned error: 6.34 Å

Nearest PDB structures (foldseek):
  9b0l-assembly1_P  TM=9.562E-01  e=6.541E-03  Acanthamoeba polyphaga mimivirus
  9egv-assembly1_B  TM=7.633E-01  e=5.074E+00  Homo sapiens
  7yuj-assembly1_A  TM=7.432E-01  e=6.148E+00  Homo sapiens
  1n6j-assembly1_A  TM=4.343E-01  e=7.941E+00  Homo sapiens

InterPro domains:
  IPR010095 Cas12f1-like, TNB domain [PF07282] (17-65)